Protein AF-A0AAV4A107-F1 (afdb_monomer_lite)

pLDDT: mean 86.79, std 14.67, range [35.16, 97.25]

Structure (mmCIF, N/CA/C/O backbone):
data_AF-A0AAV4A107-F1
#
_entry.id   AF-A0AAV4A107-F1
#
loop_
_atom_site.group_PDB
_atom_site.id
_atom_site.type_symbol
_atom_site.label_atom_id
_atom_site.label_alt_id
_atom_site.label_comp_id
_atom_site.label_asym_id
_atom_site.label_entity_id
_atom_site.label_seq_id
_atom_site.pdbx_PDB_ins_code
_atom_site.Cartn_x
_atom_site.Cartn_y
_atom_site.Cartn_z
_atom_site.occupancy
_atom_site.B_iso_or_equiv
_atom_site.auth_seq_id
_atom_site.auth_comp_id
_atom_site.auth_asym_id
_atom_site.auth_atom_id
_atom_site.pdbx_PDB_model_num
ATOM 1 N N . MET A 1 1 ? -5.262 -2.038 -21.688 1.00 68.75 1 MET A N 1
ATOM 2 C CA . MET A 1 1 ? -6.234 -2.058 -20.580 1.00 68.75 1 MET A CA 1
ATOM 3 C C . MET A 1 1 ? -6.976 -0.745 -20.677 1.00 68.75 1 MET A C 1
ATOM 5 O O . MET A 1 1 ? -6.309 0.284 -20.663 1.00 68.75 1 MET A O 1
ATOM 9 N N . ASP A 1 2 ? -8.275 -0.782 -20.937 1.00 90.12 2 ASP A N 1
ATOM 10 C CA . ASP A 1 2 ? -9.112 0.420 -20.970 1.00 90.12 2 ASP A CA 1
ATOM 11 C C . ASP A 1 2 ? -9.609 0.773 -19.556 1.00 90.12 2 ASP A C 1
ATOM 13 O O . ASP A 1 2 ? -9.419 0.011 -18.600 1.00 90.12 2 ASP A O 1
ATOM 17 N N . GLU A 1 3 ? -10.184 1.967 -19.421 1.00 91.94 3 GLU A N 1
ATOM 18 C CA . GLU A 1 3 ? -10.688 2.499 -18.152 1.00 91.94 3 GLU A CA 1
ATOM 19 C C . GLU A 1 3 ? -11.808 1.625 -17.567 1.00 91.94 3 GLU A C 1
ATOM 21 O O . GLU A 1 3 ? -11.785 1.308 -16.375 1.00 91.94 3 GLU A O 1
ATOM 26 N N . ASP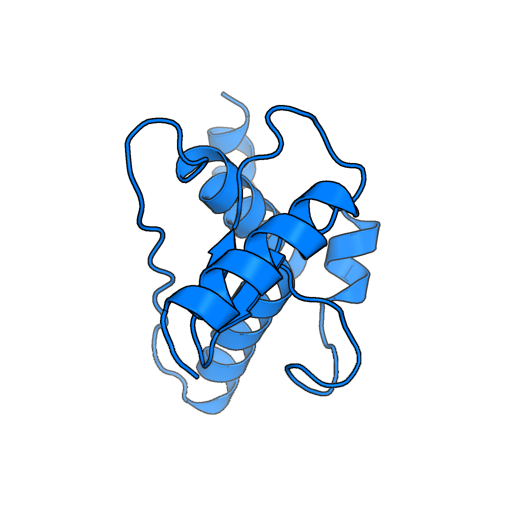 A 1 4 ? -12.717 1.141 -18.416 1.00 94.56 4 ASP A N 1
ATOM 27 C CA . ASP A 1 4 ? -13.849 0.301 -18.015 1.00 94.56 4 ASP A CA 1
ATOM 28 C C . ASP A 1 4 ? -13.393 -1.035 -17.415 1.00 94.56 4 ASP A C 1
ATOM 30 O O . ASP A 1 4 ? -13.900 -1.471 -16.378 1.00 94.56 4 ASP A O 1
ATOM 34 N N . THR A 1 5 ? -12.381 -1.672 -18.009 1.00 94.38 5 THR A N 1
ATOM 35 C CA . THR A 1 5 ? -11.809 -2.924 -17.495 1.00 94.38 5 THR A CA 1
ATOM 36 C C . THR A 1 5 ? -11.138 -2.711 -16.142 1.00 94.38 5 THR A C 1
ATOM 38 O O . THR A 1 5 ? -11.256 -3.556 -15.245 1.00 94.38 5 THR A O 1
ATOM 41 N N . ILE A 1 6 ? -10.424 -1.592 -15.974 1.00 94.31 6 ILE A N 1
ATOM 42 C CA . ILE A 1 6 ? -9.795 -1.242 -14.696 1.00 94.31 6 ILE A CA 1
ATOM 43 C C . ILE A 1 6 ? -10.875 -1.050 -13.633 1.00 94.31 6 ILE A C 1
ATOM 45 O O . ILE A 1 6 ? -10.785 -1.659 -12.564 1.00 94.31 6 ILE A O 1
ATOM 49 N N . LEU A 1 7 ? -11.912 -0.270 -13.936 1.00 95.75 7 LEU A N 1
ATOM 50 C CA . LEU A 1 7 ? -13.013 -0.016 -13.015 1.00 95.75 7 LEU A CA 1
ATOM 51 C C . LEU A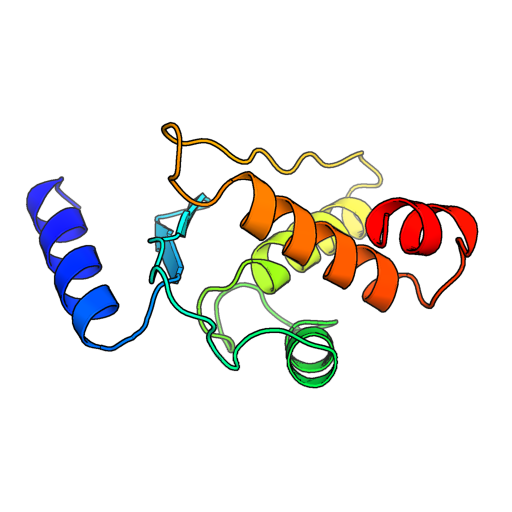 1 7 ? -13.723 -1.316 -12.617 1.00 95.75 7 LEU A C 1
ATOM 53 O O . LEU A 1 7 ? -13.852 -1.598 -11.425 1.00 95.75 7 LEU A O 1
ATOM 57 N N . ALA A 1 8 ? -14.103 -2.149 -13.589 1.00 96.12 8 ALA A N 1
ATOM 58 C CA . ALA A 1 8 ? -14.754 -3.435 -13.334 1.00 96.12 8 ALA A CA 1
ATOM 59 C C . ALA A 1 8 ? -13.889 -4.357 -12.455 1.00 96.12 8 ALA A C 1
ATOM 61 O O . ALA A 1 8 ? -14.384 -4.997 -11.523 1.00 96.12 8 ALA A O 1
ATOM 62 N N . THR A 1 9 ? -12.575 -4.377 -12.700 1.00 95.56 9 THR A N 1
ATOM 63 C CA . THR A 1 9 ? -11.622 -5.147 -11.890 1.00 95.56 9 THR A CA 1
ATOM 64 C C . THR A 1 9 ? -11.550 -4.621 -10.458 1.00 95.56 9 THR A C 1
ATOM 66 O O . THR A 1 9 ? -11.570 -5.409 -9.510 1.00 95.56 9 THR A O 1
ATOM 69 N N . LEU A 1 10 ? -11.461 -3.302 -10.277 1.00 96.94 10 LEU A N 1
ATOM 70 C CA . LEU A 1 10 ? -11.395 -2.670 -8.959 1.00 96.94 10 LEU A CA 1
ATOM 71 C C . LEU A 1 10 ? -12.671 -2.924 -8.146 1.00 96.94 10 LEU A C 1
ATOM 73 O O . LEU A 1 10 ? -12.564 -3.302 -6.978 1.00 96.94 10 LEU A O 1
ATOM 77 N N . VAL A 1 11 ? -13.847 -2.801 -8.770 1.00 97.19 11 VAL A N 1
ATOM 78 C CA . VAL A 1 11 ? -15.148 -3.094 -8.143 1.00 97.19 11 VAL A CA 1
ATOM 79 C C . VAL A 1 11 ? -15.208 -4.550 -7.687 1.00 97.19 11 VAL A C 1
ATOM 81 O O . VAL A 1 11 ? -15.382 -4.814 -6.498 1.00 97.19 11 VAL A O 1
ATOM 84 N N . SER A 1 12 ? -14.954 -5.496 -8.595 1.00 97.25 12 SER A N 1
ATOM 85 C CA . SER A 1 12 ? -14.999 -6.925 -8.267 1.00 97.25 12 SER A CA 1
ATOM 86 C C . SER A 1 12 ? -14.019 -7.290 -7.145 1.00 97.25 12 SER A C 1
ATOM 88 O O . SER A 1 12 ? -14.341 -8.053 -6.232 1.00 97.25 12 SER A O 1
ATOM 90 N N . ARG A 1 13 ? -12.808 -6.724 -7.152 1.00 97.25 13 ARG A N 1
ATOM 91 C CA . ARG A 1 13 ? -11.823 -6.963 -6.086 1.00 97.25 13 ARG A CA 1
ATOM 92 C C . ARG A 1 13 ? -12.276 -6.396 -4.744 1.00 97.25 13 ARG A C 1
ATOM 94 O O . ARG A 1 13 ? -12.110 -7.081 -3.732 1.00 97.25 13 ARG A O 1
ATOM 101 N N . TYR A 1 14 ? -12.854 -5.198 -4.735 1.00 96.19 14 TYR A N 1
ATOM 102 C CA . TYR A 1 14 ? -13.369 -4.567 -3.523 1.00 96.19 14 TYR A CA 1
ATOM 103 C C . TYR A 1 14 ? -14.485 -5.396 -2.878 1.00 96.19 14 TYR A C 1
ATOM 105 O O . TYR A 1 14 ? -14.424 -5.662 -1.678 1.00 96.19 14 TYR A O 1
ATOM 113 N N . GLU A 1 15 ? -15.432 -5.892 -3.677 1.00 95.50 15 GLU A N 1
ATOM 114 C CA . GLU A 1 15 ? -16.510 -6.784 -3.217 1.00 95.50 15 GLU A CA 1
ATOM 115 C C . GLU A 1 15 ? -15.974 -8.086 -2.600 1.00 95.50 15 GLU A C 1
ATOM 117 O O . GLU A 1 15 ? -16.561 -8.636 -1.672 1.00 95.50 15 GLU A O 1
ATOM 122 N N . ASN A 1 16 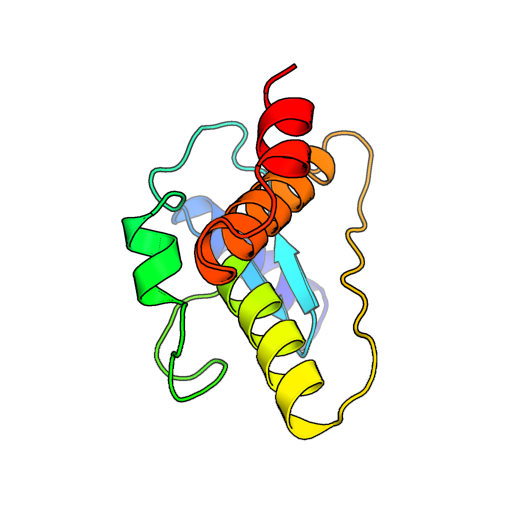? -14.803 -8.541 -3.053 1.00 94.44 16 ASN A N 1
ATOM 123 C CA . ASN A 1 16 ? -14.089 -9.696 -2.505 1.00 94.44 16 ASN A CA 1
ATOM 124 C C . ASN A 1 16 ? -13.121 -9.340 -1.353 1.00 94.44 16 ASN A C 1
ATOM 126 O O . ASN A 1 16 ? -12.238 -10.133 -1.012 1.00 94.44 16 ASN A O 1
ATOM 130 N N . GLY A 1 17 ? -13.225 -8.139 -0.773 1.00 92.38 17 GLY A N 1
ATOM 131 C CA . GLY A 1 17 ? -12.395 -7.691 0.351 1.00 92.38 17 GLY A CA 1
ATOM 132 C C . GLY A 1 17 ? -10.932 -7.399 -0.004 1.00 92.38 17 GLY A C 1
ATOM 133 O O . GLY A 1 17 ? -10.084 -7.287 0.885 1.00 92.38 17 GLY A O 1
ATOM 134 N N . ARG A 1 18 ? -10.599 -7.282 -1.295 1.00 95.69 18 ARG A N 1
ATOM 135 C CA . ARG A 1 18 ? -9.239 -7.005 -1.784 1.00 95.69 18 ARG A CA 1
ATOM 136 C C . ARG A 1 18 ? -9.097 -5.525 -2.121 1.00 95.69 18 ARG A C 1
ATOM 138 O O . ARG A 1 18 ? -9.351 -5.104 -3.244 1.00 95.69 18 ARG A O 1
ATOM 145 N N . ILE A 1 19 ? -8.636 -4.747 -1.146 1.00 96.88 19 ILE A N 1
ATOM 146 C CA . ILE A 1 19 ? -8.561 -3.281 -1.260 1.00 96.88 19 ILE A CA 1
ATOM 147 C C . ILE A 1 19 ? -7.350 -2.750 -2.035 1.00 96.88 19 ILE A C 1
ATOM 149 O O . ILE A 1 19 ? -7.331 -1.586 -2.421 1.00 96.88 19 ILE A O 1
ATOM 153 N N . TYR A 1 20 ? -6.334 -3.588 -2.235 1.00 97.25 20 TYR A N 1
ATOM 154 C CA . TYR A 1 20 ? -5.083 -3.226 -2.887 1.00 97.25 20 TYR A CA 1
ATOM 155 C C . TYR A 1 20 ? -4.971 -3.904 -4.252 1.00 97.25 20 TYR A C 1
ATOM 157 O O . TYR A 1 20 ? -5.191 -5.118 -4.387 1.00 97.25 20 TYR A O 1
ATOM 165 N N . THR A 1 21 ? -4.587 -3.123 -5.259 1.00 96.06 21 THR A N 1
ATOM 166 C CA . THR A 1 21 ? -4.408 -3.585 -6.640 1.00 96.06 21 THR A CA 1
ATOM 167 C C . THR A 1 21 ? -3.221 -2.868 -7.269 1.00 96.06 21 THR A C 1
ATOM 169 O O . THR A 1 21 ? -3.141 -1.647 -7.203 1.00 96.06 21 THR A O 1
ATOM 172 N N . TYR A 1 22 ? -2.300 -3.616 -7.873 1.00 93.94 22 TYR A N 1
ATOM 173 C CA . TYR A 1 22 ? -1.228 -3.027 -8.671 1.00 93.94 22 TYR A CA 1
ATOM 174 C C . TYR A 1 22 ? -1.721 -2.735 -10.086 1.00 93.94 22 TYR A C 1
ATOM 176 O O . TYR A 1 22 ? -2.350 -3.593 -10.707 1.00 93.94 22 TYR A O 1
ATOM 184 N N . ILE A 1 23 ? -1.430 -1.534 -10.578 1.00 92.19 23 ILE A N 1
ATOM 185 C CA . ILE A 1 23 ? -1.654 -1.112 -11.961 1.00 92.19 23 ILE A CA 1
ATOM 186 C C . ILE A 1 23 ? -0.334 -0.523 -12.458 1.00 92.19 23 ILE A C 1
ATOM 188 O O . ILE A 1 23 ? 0.008 0.616 -12.139 1.00 92.19 23 ILE A O 1
ATOM 192 N N . GLY A 1 24 ? 0.437 -1.334 -13.188 1.00 88.69 24 GLY A N 1
ATOM 193 C CA . GLY A 1 24 ? 1.844 -1.029 -13.455 1.00 88.69 24 GLY A CA 1
ATOM 194 C C . GLY A 1 24 ? 2.606 -0.832 -12.142 1.00 88.69 24 GLY A C 1
ATOM 195 O O . GLY A 1 24 ? 2.433 -1.608 -11.204 1.00 88.69 24 GLY A O 1
ATOM 196 N N . ASP A 1 25 ? 3.374 0.253 -12.057 1.00 87.44 25 ASP A N 1
ATOM 197 C CA . ASP A 1 25 ? 4.161 0.606 -10.867 1.00 87.44 25 ASP A CA 1
ATOM 198 C C . ASP A 1 25 ? 3.339 1.292 -9.757 1.00 87.44 25 ASP A C 1
ATOM 200 O O . ASP A 1 25 ? 3.863 1.611 -8.687 1.00 87.44 25 ASP A O 1
ATOM 204 N N . VAL A 1 26 ? 2.044 1.540 -9.989 1.00 93.12 26 VAL A N 1
ATOM 205 C CA . VAL A 1 26 ? 1.166 2.235 -9.041 1.00 93.12 26 VAL A CA 1
ATOM 206 C C . VAL A 1 26 ? 0.379 1.231 -8.204 1.00 93.12 26 VAL A C 1
ATOM 208 O O . VAL A 1 26 ? -0.250 0.307 -8.720 1.00 93.12 26 VAL A O 1
ATOM 211 N N . LEU A 1 27 ? 0.353 1.447 -6.887 1.00 96.19 27 LEU A N 1
ATOM 212 C CA . LEU A 1 27 ? -0.553 0.750 -5.980 1.00 96.19 27 LEU A CA 1
ATOM 213 C C . LEU A 1 27 ? -1.848 1.552 -5.814 1.00 96.19 27 LEU A C 1
ATOM 215 O O . LEU A 1 27 ? -1.860 2.600 -5.168 1.00 96.19 27 LEU A O 1
ATOM 219 N N . VAL A 1 28 ? -2.951 1.021 -6.334 1.00 96.81 28 VAL A N 1
ATOM 220 C CA . VAL A 1 28 ? -4.294 1.548 -6.085 1.00 96.81 28 VAL A CA 1
ATOM 221 C C . VAL A 1 28 ? -4.832 0.962 -4.784 1.00 96.81 28 VAL A C 1
ATOM 223 O O . VAL A 1 28 ? -4.829 -0.256 -4.586 1.00 96.81 28 VAL A O 1
ATOM 226 N N . ALA A 1 29 ? -5.296 1.844 -3.901 1.00 96.81 29 ALA A N 1
ATOM 227 C CA . ALA A 1 29 ? -5.900 1.505 -2.622 1.00 96.81 29 ALA A CA 1
ATOM 228 C C . ALA A 1 29 ? -7.334 2.041 -2.566 1.00 96.81 29 ALA A C 1
ATOM 230 O O . ALA A 1 29 ? -7.554 3.238 -2.746 1.00 96.81 29 ALA A O 1
ATOM 231 N N . LEU A 1 30 ? -8.295 1.163 -2.292 1.00 96.75 30 LEU A N 1
ATOM 232 C CA . LEU A 1 30 ? -9.691 1.530 -2.054 1.00 96.75 30 LEU A CA 1
ATOM 233 C C . LEU A 1 30 ? -9.961 1.531 -0.550 1.00 96.75 30 LEU A C 1
ATOM 235 O O . LEU A 1 30 ? -9.647 0.560 0.132 1.00 96.75 30 LEU A O 1
ATOM 239 N N .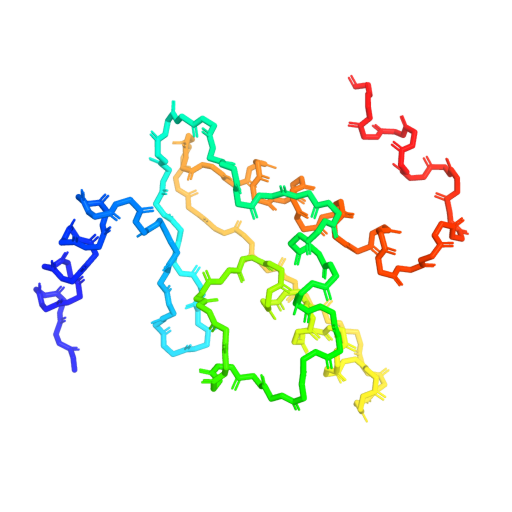 ASN A 1 31 ? -10.531 2.607 -0.012 1.00 95.06 31 ASN A N 1
ATOM 240 C CA . ASN A 1 31 ? -10.816 2.700 1.419 1.00 95.06 31 ASN A CA 1
ATOM 241 C C . ASN A 1 31 ? -11.980 1.757 1.799 1.00 95.06 31 ASN A C 1
ATOM 243 O O . ASN A 1 31 ? -13.098 1.998 1.351 1.00 95.06 31 ASN A O 1
ATOM 247 N N . PRO A 1 32 ? -11.767 0.719 2.636 1.00 94.00 32 PRO A N 1
ATOM 248 C CA . PRO A 1 32 ? -12.835 -0.196 3.052 1.00 94.00 32 PRO A CA 1
ATOM 249 C C . PRO A 1 32 ? -13.785 0.387 4.107 1.00 94.00 32 PRO A C 1
ATOM 251 O O . PRO A 1 32 ? -14.727 -0.296 4.508 1.00 94.00 32 PRO A O 1
ATOM 254 N N . PHE A 1 33 ? -13.483 1.575 4.649 1.00 92.38 33 PHE A N 1
ATOM 255 C CA . PHE A 1 33 ? -14.151 2.187 5.809 1.00 92.38 33 PHE A CA 1
ATOM 256 C C . PHE A 1 33 ? -14.215 1.295 7.060 1.00 92.38 33 PHE A C 1
ATOM 258 O O . PHE A 1 33 ? -14.938 1.585 8.006 1.00 92.38 33 PHE A O 1
ATOM 265 N N . ASN A 1 34 ? -13.410 0.232 7.088 1.00 91.75 34 ASN A N 1
ATOM 266 C CA . ASN A 1 34 ? -13.387 -0.789 8.121 1.00 91.75 34 ASN A CA 1
ATOM 267 C C . ASN A 1 34 ? -11.947 -1.229 8.396 1.00 91.75 34 ASN A C 1
ATOM 269 O O . ASN A 1 34 ? -11.077 -1.183 7.525 1.00 91.75 34 ASN A O 1
ATOM 273 N N . LYS A 1 35 ? -11.683 -1.693 9.620 1.00 90.31 35 LYS A N 1
ATOM 274 C CA . LYS A 1 35 ? -10.373 -2.251 9.977 1.00 90.31 35 LYS A CA 1
ATOM 275 C C . LYS A 1 35 ? -10.231 -3.649 9.380 1.00 90.31 35 LYS A C 1
ATOM 277 O O . LYS A 1 35 ? -11.062 -4.513 9.637 1.00 90.31 35 LYS A O 1
ATOM 282 N N . LEU A 1 36 ? -9.153 -3.876 8.634 1.00 91.12 36 LEU A N 1
ATOM 283 C CA . LEU A 1 36 ? -8.827 -5.178 8.055 1.00 91.12 36 LEU A CA 1
ATOM 284 C C . LEU A 1 36 ? -7.646 -5.823 8.800 1.00 91.12 36 LEU A C 1
ATOM 286 O O . LEU A 1 36 ? -6.683 -5.120 9.124 1.00 91.12 36 LEU A O 1
ATOM 290 N N . PRO A 1 37 ? -7.651 -7.151 9.027 1.00 93.75 37 PRO A N 1
ATOM 291 C CA . PRO A 1 37 ? -6.567 -7.874 9.699 1.00 93.75 37 PRO A CA 1
ATOM 292 C C . PRO A 1 37 ? -5.375 -8.144 8.760 1.00 93.75 37 PRO A C 1
ATOM 294 O O . PRO A 1 37 ? -4.792 -9.224 8.766 1.00 93.75 37 PRO A O 1
ATOM 297 N N . ILE A 1 38 ? -5.029 -7.171 7.914 1.00 94.12 38 ILE A N 1
ATOM 298 C CA . ILE A 1 38 ? -3.954 -7.272 6.914 1.00 94.12 38 ILE A CA 1
ATOM 299 C C . ILE A 1 38 ? -2.714 -6.464 7.308 1.00 94.12 38 ILE A C 1
ATOM 301 O O . ILE A 1 38 ? -1.695 -6.541 6.637 1.00 94.12 38 ILE A O 1
ATOM 305 N N . TYR A 1 39 ? -2.761 -5.737 8.422 1.00 94.62 39 TYR A N 1
ATOM 306 C CA . TYR A 1 39 ? -1.642 -4.950 8.938 1.00 94.62 39 TYR A CA 1
ATOM 307 C C . TYR A 1 39 ? -1.050 -5.580 10.200 1.00 94.62 39 TYR A C 1
ATOM 309 O O . TYR A 1 39 ? -1.693 -6.379 10.878 1.00 94.62 39 TYR A O 1
ATOM 317 N N . GLY A 1 40 ? 0.166 -5.164 10.553 1.00 92.06 40 GLY A N 1
ATOM 318 C CA . GLY A 1 40 ? 0.830 -5.576 11.789 1.00 92.06 40 GLY A CA 1
ATOM 319 C C . GLY A 1 40 ? 2.127 -6.341 11.553 1.00 92.06 40 GLY A C 1
ATOM 320 O O . GLY A 1 40 ? 2.586 -6.497 10.425 1.00 92.06 40 GLY A O 1
ATOM 321 N N . LYS A 1 41 ? 2.737 -6.802 12.651 1.00 91.56 41 LYS A N 1
ATOM 322 C CA . LYS A 1 41 ? 4.096 -7.371 12.651 1.00 91.56 41 LYS A CA 1
ATOM 323 C C . LYS A 1 41 ? 4.219 -8.634 11.798 1.00 91.56 41 LYS A C 1
ATOM 325 O O . LYS A 1 41 ? 5.200 -8.766 11.079 1.00 91.56 41 LYS A O 1
ATOM 330 N N . SER A 1 42 ? 3.238 -9.536 11.863 1.00 91.50 42 SER A N 1
ATOM 331 C CA . SER A 1 42 ? 3.222 -10.764 11.056 1.00 91.50 42 SER A CA 1
ATOM 332 C C . SER A 1 42 ? 3.164 -10.449 9.563 1.00 91.50 42 SER A C 1
ATOM 334 O O . SER A 1 42 ? 3.928 -11.018 8.788 1.00 91.50 42 SER A O 1
ATOM 336 N N . THR A 1 43 ? 2.320 -9.494 9.159 1.00 93.25 43 THR A N 1
ATOM 337 C CA . THR A 1 43 ? 2.273 -9.059 7.764 1.00 93.25 43 THR A CA 1
ATOM 338 C C . THR A 1 43 ? 3.557 -8.346 7.360 1.00 93.25 43 THR A C 1
ATOM 340 O O . THR A 1 43 ? 4.095 -8.655 6.304 1.00 93.25 43 THR A O 1
ATOM 343 N N . SER A 1 44 ? 4.099 -7.451 8.192 1.00 93.00 44 SER A N 1
ATOM 344 C CA . SER A 1 44 ? 5.394 -6.816 7.916 1.00 93.00 44 SER A CA 1
ATOM 345 C C . SER A 1 44 ? 6.493 -7.853 7.683 1.00 93.00 44 SER A C 1
ATOM 347 O O . SER A 1 44 ? 7.183 -7.769 6.675 1.00 93.00 44 SER A O 1
ATOM 349 N N . ALA A 1 45 ? 6.583 -8.877 8.537 1.00 91.00 45 ALA A N 1
ATOM 350 C CA . ALA A 1 45 ? 7.543 -9.968 8.386 1.00 91.00 45 ALA A CA 1
ATOM 351 C C . ALA A 1 45 ? 7.367 -10.749 7.082 1.00 91.00 45 ALA A C 1
ATOM 353 O O . ALA A 1 45 ? 8.355 -11.136 6.473 1.00 91.00 45 ALA A O 1
ATOM 354 N N . ARG A 1 46 ? 6.123 -10.951 6.635 1.00 90.81 46 ARG A N 1
ATOM 355 C CA . ARG A 1 46 ? 5.834 -11.652 5.381 1.00 90.81 46 ARG A CA 1
ATOM 356 C C . ARG A 1 46 ? 6.301 -10.877 4.145 1.00 90.81 46 ARG A C 1
ATOM 358 O O . ARG A 1 46 ? 6.722 -11.503 3.182 1.00 90.81 46 ARG A O 1
ATOM 365 N N . TYR A 1 47 ? 6.190 -9.548 4.150 1.00 91.00 47 TYR A N 1
ATOM 366 C CA . TYR A 1 47 ? 6.647 -8.718 3.025 1.00 91.00 47 TYR A CA 1
ATOM 367 C C . TYR A 1 47 ? 8.150 -8.437 3.067 1.00 91.00 47 TYR A C 1
ATOM 369 O O . TYR A 1 47 ? 8.766 -8.275 2.011 1.00 91.00 47 TYR A O 1
ATOM 377 N N . HIS A 1 48 ? 8.731 -8.407 4.264 1.00 87.81 48 HIS A N 1
ATOM 378 C CA . HIS A 1 48 ? 10.143 -8.129 4.467 1.00 87.81 48 HIS A CA 1
ATOM 379 C C . HIS A 1 48 ? 11.041 -9.189 3.834 1.00 87.81 48 HIS A C 1
ATOM 381 O O . HIS A 1 48 ? 10.825 -10.382 4.034 1.00 87.81 48 HIS A O 1
ATOM 387 N N . ASN A 1 49 ? 12.058 -8.754 3.084 1.00 70.50 49 ASN A N 1
ATOM 388 C CA . ASN A 1 49 ? 12.986 -9.637 2.362 1.00 70.50 49 ASN A CA 1
ATOM 389 C C . ASN A 1 49 ? 12.309 -10.661 1.429 1.00 70.50 49 ASN A C 1
ATOM 391 O O . ASN A 1 49 ? 12.910 -11.685 1.104 1.00 70.50 49 ASN A O 1
ATOM 395 N N . SER A 1 50 ? 11.081 -10.399 0.963 1.00 70.50 50 SER A N 1
ATOM 396 C CA . SER A 1 50 ? 10.511 -11.179 -0.140 1.00 70.50 50 SER A CA 1
ATOM 397 C C . SER A 1 50 ? 11.457 -11.100 -1.346 1.00 70.50 50 SER A C 1
ATOM 399 O O . SER A 1 50 ? 11.898 -10.010 -1.731 1.00 70.50 50 SER A O 1
ATOM 401 N N . ALA A 1 51 ? 11.849 -12.268 -1.869 1.00 56.84 51 ALA A N 1
ATOM 402 C CA . ALA A 1 51 ? 12.928 -12.401 -2.850 1.00 56.84 51 ALA A CA 1
ATOM 403 C C . ALA A 1 51 ? 12.617 -11.668 -4.162 1.00 56.84 51 ALA A C 1
ATOM 405 O O . ALA A 1 51 ? 13.523 -11.160 -4.819 1.00 56.84 51 ALA A O 1
ATOM 406 N N . GLU A 1 52 ? 11.334 -11.538 -4.496 1.00 59.59 52 GLU A N 1
ATOM 407 C CA . GLU A 1 52 ? 10.882 -10.957 -5.748 1.00 59.59 52 GLU A CA 1
ATOM 408 C C . GLU A 1 52 ? 9.684 -10.021 -5.543 1.00 59.59 52 GLU A C 1
ATOM 410 O O . GLU A 1 52 ? 8.785 -10.251 -4.729 1.00 59.59 52 GLU A O 1
ATOM 415 N N . PHE A 1 53 ? 9.686 -8.921 -6.293 1.00 61.03 53 PHE A N 1
ATOM 416 C CA . PHE A 1 53 ? 8.550 -8.015 -6.379 1.00 61.03 53 PHE A CA 1
ATOM 417 C C . PHE A 1 53 ? 7.451 -8.644 -7.245 1.00 61.03 53 PHE A C 1
ATOM 419 O O . PHE A 1 53 ? 7.743 -9.181 -8.306 1.00 61.03 53 PHE A O 1
ATOM 426 N N . HIS A 1 54 ? 6.192 -8.536 -6.812 1.00 61.47 54 HIS A N 1
ATOM 427 C CA . HIS A 1 54 ? 4.981 -8.977 -7.527 1.00 61.47 54 HIS A CA 1
ATOM 428 C C . HIS A 1 54 ? 4.753 -10.479 -7.761 1.00 61.47 54 HIS A C 1
ATOM 430 O O . HIS A 1 54 ? 3.648 -10.815 -8.186 1.00 61.47 54 HIS A O 1
ATOM 436 N N . THR A 1 55 ? 5.694 -11.382 -7.489 1.00 62.91 55 THR A N 1
ATOM 437 C CA . THR A 1 55 ? 5.522 -12.798 -7.876 1.00 62.91 55 THR A CA 1
ATOM 438 C C . THR A 1 55 ? 4.882 -13.671 -6.794 1.00 62.91 55 THR A C 1
ATOM 440 O O . THR A 1 55 ? 3.972 -14.430 -7.115 1.00 62.91 55 THR A O 1
ATOM 443 N N . ASP A 1 56 ? 5.223 -13.490 -5.512 1.00 75.38 56 ASP A N 1
ATOM 444 C CA . ASP A 1 56 ? 4.756 -14.412 -4.452 1.00 75.38 56 ASP A CA 1
ATOM 445 C C . ASP A 1 56 ? 3.741 -13.819 -3.457 1.00 75.38 56 ASP A C 1
ATOM 447 O O . ASP A 1 56 ? 3.141 -14.537 -2.647 1.00 75.38 56 ASP A O 1
ATOM 451 N N . LEU A 1 57 ? 3.530 -12.499 -3.478 1.00 88.75 57 LEU A N 1
ATOM 452 C CA . LEU A 1 57 ? 2.719 -11.799 -2.477 1.00 88.75 57 LEU A CA 1
ATOM 453 C C . LEU A 1 57 ? 1.613 -10.942 -3.105 1.00 88.75 57 LEU A C 1
ATOM 455 O O . LEU A 1 57 ? 1.830 -10.308 -4.139 1.00 88.75 57 LEU A O 1
ATOM 459 N N . PRO A 1 58 ? 0.420 -10.881 -2.477 1.00 92.56 58 PRO A N 1
ATOM 460 C CA . PRO A 1 58 ? -0.663 -10.050 -2.981 1.00 92.56 58 PRO A CA 1
ATOM 461 C C . PRO A 1 58 ? -0.305 -8.555 -2.894 1.00 92.56 58 PRO A C 1
ATOM 463 O O . PRO A 1 58 ? 0.570 -8.167 -2.120 1.00 92.56 58 PRO A O 1
ATOM 466 N N . PRO A 1 59 ? -0.998 -7.684 -3.650 1.00 94.94 59 PRO A N 1
ATOM 467 C CA . PRO A 1 59 ? -0.756 -6.251 -3.583 1.00 94.94 59 PRO A CA 1
ATOM 468 C C . PRO A 1 59 ? -0.919 -5.691 -2.176 1.00 94.94 59 PRO A C 1
ATOM 470 O O . PRO A 1 59 ? -1.911 -5.969 -1.499 1.00 94.94 59 PRO A O 1
ATOM 473 N N . HIS A 1 60 ? 0.060 -4.899 -1.738 1.00 95.31 60 HIS A N 1
ATOM 474 C CA . HIS A 1 60 ? 0.046 -4.311 -0.406 1.00 95.31 60 HIS A CA 1
ATOM 475 C C . HIS A 1 60 ? 0.963 -3.093 -0.297 1.00 95.31 60 HIS A C 1
ATOM 477 O O . HIS A 1 60 ? 1.996 -2.981 -0.966 1.00 95.31 60 HIS A O 1
ATOM 483 N N . VAL A 1 61 ? 0.620 -2.201 0.630 1.00 95.81 61 VAL A N 1
ATOM 484 C CA . VAL A 1 61 ? 1.409 -1.003 0.936 1.00 95.81 61 VAL A CA 1
ATOM 485 C C . VAL A 1 61 ? 2.823 -1.345 1.432 1.00 95.81 61 VAL A C 1
ATOM 487 O O . VAL A 1 61 ? 3.787 -0.681 1.063 1.00 95.81 61 VAL A O 1
ATOM 490 N N . TYR A 1 62 ? 2.977 -2.446 2.177 1.00 94.69 62 TYR A N 1
ATOM 491 C CA . TYR A 1 62 ? 4.288 -2.935 2.635 1.00 94.69 62 TYR A CA 1
ATOM 492 C C . TYR A 1 62 ? 5.165 -3.432 1.485 1.00 94.69 62 TYR A C 1
ATOM 494 O O . TYR A 1 62 ? 6.342 -3.104 1.454 1.00 94.69 62 TYR A O 1
ATOM 502 N N . GLY A 1 63 ? 4.597 -4.135 0.497 1.00 93.00 63 GLY A N 1
ATOM 503 C CA . GLY A 1 63 ? 5.352 -4.557 -0.689 1.00 93.00 63 GLY A CA 1
ATOM 504 C C . GLY A 1 63 ? 5.899 -3.364 -1.476 1.00 93.00 63 GLY A C 1
ATOM 505 O O . GLY A 1 63 ? 7.054 -3.364 -1.888 1.00 93.00 63 GLY A O 1
ATOM 506 N N . THR A 1 64 ? 5.105 -2.296 -1.597 1.00 93.19 64 THR A N 1
ATOM 507 C CA . THR A 1 64 ? 5.540 -1.035 -2.229 1.00 93.19 64 THR A CA 1
ATOM 508 C C . THR A 1 64 ? 6.675 -0.367 -1.444 1.00 93.19 64 THR A C 1
ATOM 510 O O . THR A 1 64 ? 7.631 0.138 -2.028 1.00 93.19 64 THR A O 1
ATOM 513 N N . CYS A 1 65 ? 6.606 -0.406 -0.111 1.00 93.31 65 CYS A N 1
ATOM 514 C CA . CYS A 1 65 ? 7.663 0.105 0.758 1.00 93.31 65 CYS A CA 1
ATOM 515 C C . CYS A 1 65 ? 8.967 -0.694 0.635 1.00 93.31 65 CYS A C 1
ATOM 517 O O . CYS A 1 65 ? 10.030 -0.101 0.459 1.00 93.31 65 CYS A O 1
ATOM 519 N N . GLU A 1 66 ? 8.902 -2.025 0.707 1.00 91.44 66 GLU A N 1
ATOM 520 C CA . GLU A 1 66 ? 10.077 -2.902 0.586 1.00 91.44 66 GLU A CA 1
ATOM 521 C C . GLU A 1 66 ? 10.749 -2.743 -0.775 1.00 91.44 66 GLU A C 1
ATOM 523 O O . GLU A 1 66 ? 11.973 -2.752 -0.872 1.00 91.44 66 GLU A O 1
ATOM 528 N N . ASN A 1 67 ? 9.966 -2.486 -1.817 1.00 90.75 67 ASN A N 1
ATOM 529 C CA . ASN A 1 67 ? 10.493 -2.138 -3.122 1.00 90.75 67 ASN A CA 1
ATOM 530 C C . ASN A 1 67 ? 11.341 -0.874 -3.133 1.00 90.75 67 ASN A C 1
ATOM 532 O O . ASN A 1 67 ? 12.455 -0.896 -3.656 1.00 90.75 67 ASN A O 1
ATOM 536 N N . ALA A 1 68 ? 10.848 0.207 -2.528 1.00 91.88 68 ALA A N 1
ATOM 537 C CA . ALA A 1 68 ? 11.632 1.424 -2.372 1.00 91.88 68 ALA A CA 1
ATOM 538 C C . ALA A 1 68 ? 12.886 1.154 -1.521 1.00 91.88 68 ALA A C 1
ATOM 540 O O . ALA A 1 68 ? 13.988 1.561 -1.883 1.00 91.88 68 ALA A O 1
ATOM 541 N N . LEU A 1 69 ? 12.768 0.406 -0.421 1.00 90.19 69 LEU A N 1
ATOM 542 C CA . LEU A 1 69 ? 13.916 0.073 0.431 1.00 90.19 69 LEU A CA 1
ATOM 543 C C . LEU A 1 69 ? 14.978 -0.752 -0.312 1.00 90.19 69 LEU A C 1
ATOM 545 O O . LEU A 1 69 ? 16.170 -0.449 -0.198 1.00 90.19 69 LEU A O 1
ATOM 549 N N . ARG A 1 70 ? 14.562 -1.732 -1.121 1.00 88.69 70 ARG A N 1
ATOM 550 C CA . ARG A 1 70 ? 15.446 -2.537 -1.973 1.00 88.69 70 ARG A CA 1
ATOM 551 C C . ARG A 1 70 ? 16.110 -1.674 -3.044 1.00 88.69 70 ARG A C 1
ATOM 553 O O . ARG A 1 70 ? 17.329 -1.722 -3.185 1.00 88.69 70 ARG A O 1
ATOM 560 N N . ALA A 1 71 ? 15.338 -0.841 -3.745 1.00 90.44 71 ALA A N 1
ATOM 561 C CA . ALA A 1 71 ? 15.861 0.080 -4.753 1.00 90.44 71 ALA A CA 1
ATOM 562 C C . ALA A 1 71 ? 16.903 1.037 -4.157 1.00 90.44 71 ALA A C 1
ATOM 564 O O . ALA A 1 71 ? 17.968 1.227 -4.743 1.00 90.44 71 ALA A O 1
ATOM 565 N N . ARG A 1 72 ? 16.659 1.568 -2.952 1.00 91.50 72 ARG A N 1
ATOM 566 C CA . ARG A 1 72 ? 17.645 2.362 -2.201 1.00 91.50 72 ARG A CA 1
ATOM 567 C C . ARG A 1 72 ? 18.924 1.571 -1.923 1.00 91.50 72 ARG A C 1
ATOM 569 O O . ARG A 1 72 ? 20.008 2.117 -2.083 1.00 91.50 72 ARG A O 1
ATOM 576 N N . GLY A 1 73 ? 18.808 0.308 -1.507 1.00 89.25 73 GLY A N 1
ATOM 577 C CA . GLY A 1 73 ? 19.958 -0.557 -1.218 1.00 89.25 73 GLY A CA 1
ATOM 578 C C . GLY A 1 73 ? 20.813 -0.870 -2.449 1.00 89.25 73 GLY A C 1
ATOM 579 O O . GLY A 1 73 ? 22.035 -0.887 -2.348 1.00 89.25 73 GLY A O 1
ATOM 580 N N . VAL A 1 74 ? 20.182 -1.064 -3.610 1.00 90.56 74 VAL A N 1
ATOM 581 C CA . VAL A 1 74 ? 20.872 -1.361 -4.878 1.00 90.56 74 VAL A CA 1
ATOM 582 C C . VAL A 1 74 ? 21.474 -0.107 -5.515 1.00 90.56 74 VAL A C 1
ATOM 584 O O . VAL A 1 74 ? 22.596 -0.141 -6.007 1.00 90.56 74 VAL A O 1
ATOM 587 N N . THR A 1 75 ? 20.734 1.003 -5.525 1.00 94.12 75 THR A N 1
ATOM 588 C CA . THR A 1 75 ? 21.132 2.229 -6.244 1.00 94.12 75 THR A CA 1
ATOM 589 C C . THR A 1 75 ? 21.931 3.213 -5.391 1.00 94.12 75 THR A C 1
ATOM 591 O O . THR A 1 75 ? 22.517 4.149 -5.930 1.00 94.12 75 THR A O 1
ATOM 594 N N . GLY A 1 76 ? 21.884 3.085 -4.062 1.00 93.62 76 GLY A N 1
ATOM 595 C CA . GLY A 1 76 ? 22.410 4.084 -3.125 1.00 93.62 76 GLY A CA 1
ATOM 596 C C . GLY A 1 76 ? 21.654 5.420 -3.129 1.00 93.62 76 GLY A C 1
ATOM 597 O O . GLY A 1 76 ? 22.052 6.345 -2.424 1.00 93.62 76 GLY A O 1
ATOM 598 N N . SER A 1 77 ? 20.572 5.546 -3.904 1.00 95.50 77 SER A N 1
ATOM 599 C CA . SER A 1 77 ? 19.849 6.804 -4.103 1.00 95.50 77 SER A CA 1
ATOM 600 C C . SER A 1 77 ? 18.609 6.906 -3.217 1.00 95.50 77 SER A C 1
ATOM 602 O O . SER A 1 77 ? 17.895 5.921 -2.999 1.00 95.50 77 SER A O 1
ATOM 604 N N . SER A 1 78 ? 18.317 8.120 -2.740 1.00 94.56 78 SER A N 1
ATOM 605 C CA . SER A 1 78 ? 17.104 8.427 -1.972 1.00 94.56 78 SER A CA 1
ATOM 606 C C . SER A 1 78 ? 15.836 8.080 -2.752 1.00 94.56 78 SER A C 1
ATOM 608 O O . SER A 1 78 ? 15.764 8.289 -3.959 1.00 94.56 78 SER A O 1
ATOM 610 N N . GLN A 1 79 ? 14.825 7.572 -2.046 1.00 94.06 79 GLN A N 1
ATOM 611 C CA . GLN A 1 79 ? 13.551 7.140 -2.624 1.00 94.06 79 GLN A CA 1
ATOM 612 C C . GLN A 1 79 ? 12.401 7.979 -2.076 1.00 94.06 79 GLN A C 1
ATOM 614 O O . GLN A 1 79 ? 12.470 8.471 -0.948 1.00 94.06 79 GLN A O 1
ATOM 619 N N . CYS A 1 80 ? 11.334 8.105 -2.860 1.00 94.31 80 CYS A N 1
ATOM 620 C CA . CYS A 1 80 ? 10.135 8.843 -2.486 1.00 94.31 80 CYS A CA 1
ATOM 621 C C . CYS A 1 80 ? 8.897 7.965 -2.687 1.00 94.31 80 CYS A C 1
ATOM 623 O O . CYS A 1 80 ? 8.728 7.359 -3.742 1.00 94.31 80 CYS A O 1
ATOM 625 N N . LEU A 1 81 ? 8.029 7.917 -1.677 1.00 93.62 81 LEU A N 1
ATOM 626 C CA . LEU A 1 81 ? 6.704 7.311 -1.769 1.00 93.62 81 LEU A CA 1
ATOM 627 C C . LEU A 1 81 ? 5.667 8.433 -1.788 1.00 93.62 81 LEU A C 1
ATOM 629 O O . LEU A 1 81 ? 5.520 9.161 -0.807 1.00 93.62 81 LEU A O 1
ATOM 633 N N . VAL A 1 82 ? 4.950 8.569 -2.901 1.00 96.12 82 VAL A N 1
ATOM 634 C CA . VAL A 1 82 ? 3.920 9.600 -3.077 1.00 96.12 82 VAL A CA 1
ATOM 635 C C . VAL A 1 82 ? 2.545 8.985 -2.837 1.00 96.12 82 VAL A C 1
ATOM 637 O O . VAL A 1 82 ? 2.172 8.016 -3.493 1.00 96.12 82 VAL A O 1
ATOM 640 N N . VAL A 1 83 ? 1.779 9.556 -1.903 1.00 95.69 83 VAL A N 1
ATOM 641 C CA . VAL A 1 83 ? 0.414 9.111 -1.581 1.00 95.69 83 VAL A CA 1
ATOM 642 C C . VAL A 1 83 ? -0.584 10.176 -2.034 1.00 95.69 83 VAL A C 1
ATOM 644 O O . VAL A 1 83 ? -0.714 11.227 -1.408 1.00 95.69 83 VAL A O 1
ATOM 647 N N . GLY A 1 84 ? -1.278 9.903 -3.139 1.00 96.25 84 GLY A N 1
ATOM 648 C CA . GLY A 1 84 ? -2.273 10.793 -3.741 1.00 96.25 84 GLY A CA 1
ATOM 649 C C . GLY A 1 84 ? -3.721 10.370 -3.478 1.00 96.25 84 GLY A C 1
ATOM 650 O O . GLY A 1 84 ? -3.988 9.283 -2.968 1.00 96.25 84 GLY A O 1
ATOM 651 N N . GLY A 1 85 ? -4.663 11.250 -3.825 1.00 95.62 85 GLY A N 1
ATOM 652 C CA . GLY A 1 85 ? -6.104 10.980 -3.786 1.00 95.62 85 GLY A CA 1
ATOM 653 C C . GLY A 1 85 ? -6.929 12.093 -3.139 1.00 95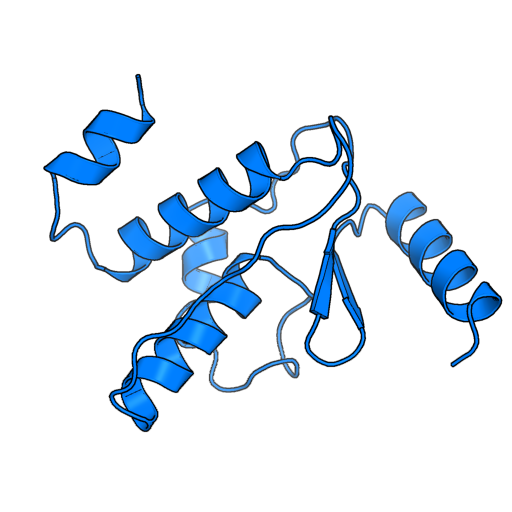.62 85 GLY A C 1
ATOM 654 O O . GLY A 1 85 ? -6.395 13.003 -2.498 1.00 95.62 85 GLY A O 1
ATOM 655 N N . GLU A 1 86 ? -8.247 12.003 -3.280 1.00 96.00 86 GLU A N 1
ATOM 656 C CA . GLU A 1 86 ? -9.206 12.979 -2.751 1.00 96.00 86 GLU A CA 1
ATOM 657 C C . GLU A 1 86 ? -9.286 12.989 -1.215 1.00 96.00 86 GLU A C 1
ATOM 659 O O . GLU A 1 86 ? -8.728 12.135 -0.515 1.00 96.00 86 GLU A O 1
ATOM 664 N N . SER A 1 87 ? -9.947 14.001 -0.650 1.00 95.62 87 SER A N 1
ATOM 665 C CA . SER A 1 87 ? -10.194 14.054 0.796 1.00 95.62 87 SER A CA 1
ATOM 666 C C . SER A 1 87 ? -10.969 12.811 1.255 1.00 95.62 87 SER A C 1
ATOM 668 O O . SER A 1 87 ? -11.916 12.395 0.602 1.00 95.62 87 SER A O 1
ATOM 670 N N . GLY A 1 88 ? -10.544 12.182 2.356 1.00 91.69 88 GLY A N 1
ATOM 671 C CA . GLY A 1 88 ? -11.174 10.953 2.867 1.00 91.69 88 GLY A CA 1
ATOM 672 C C . GLY A 1 88 ? -10.776 9.644 2.165 1.00 91.69 88 GLY A C 1
ATOM 673 O O . GLY A 1 88 ? -11.164 8.572 2.627 1.00 91.69 88 GLY A O 1
ATOM 674 N N . SER A 1 89 ? -9.935 9.681 1.123 1.00 93.81 89 SER A N 1
ATOM 675 C CA . SER A 1 89 ? -9.531 8.475 0.373 1.00 93.81 89 SER A CA 1
ATOM 676 C C . SER A 1 89 ? -8.619 7.499 1.135 1.00 93.81 89 SER A C 1
ATOM 678 O O . SER A 1 89 ? -8.323 6.419 0.637 1.00 93.81 89 SER A O 1
ATOM 680 N N . GLY A 1 90 ? -8.151 7.863 2.335 1.00 94.00 90 GLY A N 1
ATOM 681 C CA . GLY A 1 90 ? -7.274 7.019 3.156 1.00 94.00 90 GLY A CA 1
ATOM 682 C C . GLY A 1 90 ? -5.778 7.345 3.073 1.00 94.00 90 GLY A C 1
ATOM 683 O O . GLY A 1 90 ? -4.969 6.569 3.576 1.00 94.00 90 GLY A O 1
ATOM 684 N N . LYS A 1 91 ? -5.387 8.499 2.505 1.00 95.88 91 LYS A N 1
ATOM 685 C CA . LYS A 1 91 ? -3.972 8.928 2.410 1.00 95.88 91 LYS A CA 1
ATOM 686 C C . LYS A 1 91 ? -3.226 8.876 3.750 1.00 95.88 91 LYS A C 1
ATOM 688 O O . LYS A 1 91 ? -2.137 8.315 3.829 1.00 95.88 91 LYS A O 1
ATOM 693 N N . THR A 1 92 ? -3.823 9.440 4.802 1.00 95.00 92 THR A N 1
ATOM 694 C CA . THR A 1 92 ? -3.221 9.504 6.144 1.00 95.00 92 THR A CA 1
ATOM 695 C C . THR A 1 92 ? -3.016 8.112 6.742 1.00 95.00 92 THR A C 1
ATOM 697 O O . THR A 1 92 ? -1.942 7.820 7.264 1.00 95.00 92 THR A O 1
ATOM 700 N N . GLU A 1 93 ? -4.001 7.221 6.606 1.00 94.56 93 GLU A N 1
ATOM 701 C CA . GLU A 1 93 ? -3.898 5.843 7.101 1.00 94.56 93 GLU A CA 1
ATOM 702 C C . GLU A 1 93 ? -2.860 5.034 6.311 1.00 94.56 93 GLU A C 1
ATOM 704 O O . GLU A 1 93 ? -2.049 4.318 6.899 1.00 94.56 93 GLU A O 1
ATOM 709 N N . ALA A 1 94 ? -2.798 5.206 4.987 1.00 95.31 94 ALA A N 1
ATOM 710 C CA . ALA A 1 94 ? -1.763 4.585 4.163 1.00 95.31 94 ALA A CA 1
ATOM 711 C C . ALA A 1 94 ? -0.353 5.043 4.579 1.00 95.31 94 ALA A C 1
ATOM 713 O O . ALA A 1 94 ? 0.534 4.208 4.773 1.00 95.31 94 ALA A O 1
ATOM 714 N N . ALA A 1 95 ? -0.153 6.350 4.793 1.00 94.94 95 ALA A N 1
ATOM 715 C CA . ALA A 1 95 ? 1.116 6.901 5.272 1.00 94.94 95 ALA A CA 1
ATOM 716 C C . ALA A 1 95 ? 1.492 6.363 6.663 1.00 94.94 95 ALA A C 1
ATOM 718 O O . ALA A 1 95 ? 2.648 6.008 6.906 1.00 94.94 95 ALA A O 1
ATOM 719 N N . LYS A 1 96 ? 0.514 6.229 7.565 1.00 94.44 96 LYS A N 1
ATOM 720 C CA . LYS A 1 96 ? 0.705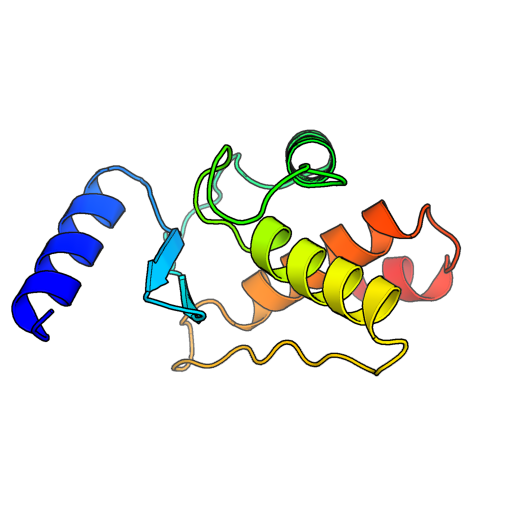 5.618 8.885 1.00 94.44 96 LYS A CA 1
ATOM 721 C C . LYS A 1 96 ? 1.187 4.174 8.780 1.00 94.44 96 LYS A C 1
ATOM 723 O O . LYS A 1 96 ? 2.153 3.811 9.450 1.00 94.44 96 LYS A O 1
ATOM 728 N N . HIS A 1 97 ? 0.566 3.362 7.928 1.00 95.44 97 HIS A N 1
ATOM 729 C CA . HIS A 1 97 ? 0.985 1.977 7.718 1.00 95.44 97 HIS A CA 1
ATOM 730 C C . HIS A 1 97 ? 2.382 1.874 7.093 1.00 95.44 97 HIS A C 1
ATOM 732 O O . HIS A 1 97 ? 3.175 1.047 7.544 1.00 95.44 97 HIS A O 1
ATOM 738 N N . LEU A 1 98 ? 2.714 2.733 6.122 1.00 95.19 98 LEU A N 1
ATOM 739 C CA . LEU A 1 98 ? 4.069 2.823 5.562 1.00 95.19 98 LEU A CA 1
ATOM 740 C C . LEU A 1 98 ? 5.105 3.093 6.651 1.00 95.19 98 LEU A C 1
ATOM 742 O O . LEU A 1 98 ? 6.063 2.338 6.800 1.00 95.19 98 LEU A O 1
ATOM 746 N N . MET A 1 99 ? 4.885 4.132 7.452 1.00 93.31 99 MET A N 1
ATOM 747 C CA . MET A 1 99 ? 5.800 4.497 8.530 1.00 93.31 99 MET A CA 1
ATOM 748 C C . MET A 1 99 ? 5.942 3.381 9.573 1.00 93.31 99 MET A C 1
ATOM 750 O O . MET A 1 99 ? 7.059 3.055 9.969 1.00 93.31 99 MET A O 1
ATOM 754 N N . GLN A 1 100 ? 4.841 2.737 9.975 1.00 91.81 100 GLN A N 1
ATOM 755 C CA . GLN A 1 100 ? 4.882 1.581 10.881 1.00 91.81 100 GLN A CA 1
ATOM 756 C C . GLN A 1 100 ? 5.747 0.441 10.328 1.00 91.81 100 GLN A C 1
ATOM 758 O O . GLN A 1 100 ? 6.487 -0.192 11.082 1.00 91.81 100 GLN A O 1
ATOM 763 N N . HIS A 1 101 ? 5.665 0.183 9.024 1.00 93.44 101 HIS A N 1
ATOM 764 C CA . HIS A 1 101 ? 6.461 -0.847 8.370 1.00 93.44 101 HIS A CA 1
ATOM 765 C C . HIS A 1 101 ? 7.944 -0.474 8.292 1.00 93.44 101 HIS A C 1
ATOM 767 O O . HIS A 1 101 ? 8.785 -1.295 8.650 1.00 93.44 101 HIS A O 1
ATOM 773 N N . ILE A 1 102 ? 8.267 0.772 7.926 1.00 91.69 102 ILE A N 1
ATOM 774 C CA . ILE A 1 102 ? 9.648 1.287 7.901 1.00 91.69 102 ILE A CA 1
ATOM 775 C C . ILE A 1 102 ? 10.290 1.171 9.286 1.00 91.69 102 ILE A C 1
ATOM 777 O O . ILE A 1 102 ? 11.402 0.663 9.411 1.00 91.69 102 ILE A O 1
ATOM 781 N N . LEU A 1 103 ? 9.580 1.595 10.334 1.00 90.75 103 LEU A N 1
ATOM 782 C CA . LEU A 1 103 ? 10.060 1.521 11.716 1.00 90.75 103 LEU A CA 1
ATOM 783 C C . LEU A 1 103 ? 10.309 0.082 12.174 1.00 90.75 103 LEU A C 1
ATOM 785 O O . LEU A 1 103 ? 11.289 -0.190 12.868 1.00 90.75 103 LEU A O 1
ATOM 789 N N . TRP A 1 104 ? 9.421 -0.833 11.786 1.00 90.25 104 TRP A N 1
ATOM 790 C CA . TRP A 1 104 ? 9.569 -2.255 12.072 1.00 90.25 104 TRP A CA 1
ATOM 791 C C . TRP A 1 104 ? 10.771 -2.858 11.319 1.00 90.25 104 TRP A C 1
ATOM 793 O O . TRP A 1 104 ? 11.580 -3.548 11.935 1.00 90.25 104 TRP A O 1
ATOM 803 N N . SER A 1 105 ? 10.931 -2.534 10.029 1.00 86.31 105 SER A N 1
ATOM 804 C CA . SER A 1 105 ? 12.005 -3.026 9.144 1.00 86.31 105 SER A CA 1
ATOM 805 C C . SER A 1 105 ? 13.387 -2.497 9.563 1.00 86.31 105 SER A C 1
ATOM 807 O O . SER A 1 105 ? 14.382 -3.214 9.529 1.00 86.31 105 SER A O 1
ATOM 809 N N . ALA A 1 106 ? 13.452 -1.265 10.080 1.00 83.94 106 ALA A N 1
ATOM 810 C CA . ALA A 1 106 ? 14.676 -0.651 10.604 1.00 83.94 106 ALA A CA 1
ATOM 811 C C . ALA A 1 106 ? 15.127 -1.188 11.982 1.00 83.94 106 ALA A C 1
ATOM 813 O O . ALA A 1 106 ? 16.113 -0.695 12.537 1.00 83.94 106 ALA A O 1
ATOM 814 N N . GLY A 1 107 ? 14.414 -2.158 12.571 1.00 71.56 107 GLY A N 1
ATOM 815 C CA . GLY A 1 107 ? 14.825 -2.805 13.821 1.00 71.56 107 GLY A CA 1
ATOM 816 C C . GLY A 1 107 ? 14.872 -1.873 15.039 1.00 71.56 107 GLY A C 1
ATOM 817 O O . GLY A 1 107 ? 15.714 -2.057 15.912 1.00 71.56 107 GLY A O 1
ATOM 818 N N . SER A 1 108 ? 13.994 -0.862 15.109 1.00 56.53 108 SER A N 1
ATOM 819 C CA . SER A 1 108 ? 13.904 0.071 16.250 1.00 56.53 108 SER A CA 1
ATOM 820 C C . SER A 1 108 ? 15.177 0.890 16.550 1.00 56.53 108 SER A C 1
ATOM 822 O O . SER A 1 108 ? 15.454 1.180 17.712 1.00 56.53 108 SER A O 1
ATOM 824 N N . ARG A 1 109 ? 15.934 1.343 15.538 1.00 45.81 109 ARG A N 1
ATOM 825 C CA . ARG A 1 109 ? 17.054 2.294 15.754 1.00 45.81 109 ARG A CA 1
ATOM 826 C C . ARG A 1 109 ? 16.666 3.779 15.854 1.00 45.81 109 ARG A C 1
ATOM 828 O O . ARG A 1 109 ? 17.553 4.611 15.978 1.00 45.81 109 ARG A O 1
ATOM 835 N N . GLU A 1 110 ? 15.377 4.119 15.904 1.00 51.34 110 GLU A N 1
ATOM 836 C CA . GLU A 1 110 ? 14.915 5.470 16.263 1.00 51.34 110 GLU A CA 1
ATOM 837 C C . GLU A 1 110 ? 13.714 5.412 17.213 1.00 51.34 110 GLU A C 1
ATOM 839 O O . GLU A 1 110 ? 12.548 5.410 16.817 1.00 51.34 110 GLU A O 1
ATOM 844 N N . THR A 1 111 ? 14.010 5.396 18.510 1.00 52.88 111 THR A N 1
ATOM 845 C CA . THR A 1 111 ? 13.030 5.483 19.603 1.00 52.88 111 THR A CA 1
ATOM 846 C C . THR A 1 111 ? 12.210 6.783 19.582 1.00 52.88 111 THR A C 1
ATOM 848 O O . THR A 1 111 ? 11.127 6.830 20.159 1.00 52.88 111 THR A O 1
ATOM 851 N N . GLY A 1 112 ? 12.671 7.825 18.877 1.00 54.09 112 GLY A N 1
ATOM 852 C CA . GLY A 1 112 ? 11.997 9.126 18.801 1.00 54.09 112 GLY A CA 1
ATOM 853 C C . GLY A 1 112 ? 10.844 9.216 17.793 1.00 54.09 112 GLY A C 1
ATOM 854 O O . GLY A 1 112 ? 9.866 9.916 18.057 1.00 54.09 112 GLY A O 1
ATOM 855 N N . LEU A 1 113 ? 10.916 8.518 16.653 1.00 55.72 113 LEU A N 1
ATOM 856 C CA . LEU A 1 113 ? 9.918 8.658 15.582 1.00 55.72 113 LEU A CA 1
ATOM 857 C C . LEU A 1 113 ? 8.655 7.830 15.865 1.00 55.72 113 LEU A C 1
ATOM 859 O O . LEU A 1 113 ? 7.540 8.319 15.694 1.00 55.72 113 LEU A O 1
ATOM 863 N N . ALA A 1 114 ? 8.821 6.616 16.402 1.00 53.50 114 ALA A N 1
ATOM 864 C CA . ALA A 1 114 ? 7.703 5.772 16.828 1.00 53.50 114 ALA A CA 1
ATOM 865 C C . ALA A 1 114 ? 6.858 6.428 17.939 1.00 53.50 114 ALA A C 1
ATOM 867 O O . ALA A 1 114 ? 5.636 6.296 17.943 1.00 53.50 114 ALA A O 1
ATOM 868 N N . ALA A 1 115 ? 7.499 7.169 18.851 1.00 50.81 115 ALA A N 1
ATOM 869 C CA . ALA A 1 115 ? 6.833 7.865 19.951 1.00 50.81 115 ALA A CA 1
ATOM 870 C C . ALA A 1 115 ? 5.994 9.069 19.482 1.00 50.81 115 ALA A C 1
ATOM 872 O O . ALA A 1 115 ? 4.915 9.306 20.020 1.00 50.81 115 ALA A O 1
ATOM 873 N N . LYS A 1 116 ? 6.445 9.798 18.451 1.00 53.59 116 LYS A N 1
ATOM 874 C CA . LYS A 1 116 ? 5.715 10.951 17.889 1.00 53.59 116 LYS A CA 1
ATOM 875 C C . LYS A 1 116 ? 4.481 10.570 17.071 1.00 53.59 116 LYS A C 1
ATOM 877 O O . LYS A 1 116 ? 3.624 11.411 16.859 1.00 53.59 116 LYS A O 1
ATOM 882 N N . MET A 1 117 ? 4.387 9.324 16.611 1.00 52.09 117 MET A N 1
ATOM 883 C CA . MET A 1 117 ? 3.242 8.824 15.842 1.00 52.09 117 MET A CA 1
ATOM 884 C C . MET A 1 117 ? 2.092 8.270 16.701 1.00 52.09 117 MET A C 1
ATOM 886 O O . MET A 1 117 ? 1.048 7.906 16.158 1.00 52.09 117 MET A O 1
ATOM 890 N N . ALA A 1 118 ? 2.303 8.122 18.012 1.00 47.66 118 ALA A N 1
ATOM 891 C CA . ALA A 1 118 ? 1.309 7.619 18.964 1.00 47.66 118 ALA A CA 1
ATOM 892 C C . ALA A 1 118 ? 0.567 8.739 19.724 1.00 47.66 118 ALA A C 1
ATOM 894 O O . ALA A 1 118 ? -0.304 8.431 20.538 1.00 47.66 118 ALA A O 1
ATOM 895 N N . GLN A 1 119 ? 0.926 10.001 19.467 1.00 35.16 119 GLN A N 1
ATOM 896 C CA . GLN A 1 119 ? 0.234 11.216 19.915 1.00 35.16 119 GLN A CA 1
ATOM 897 C C . GLN A 1 119 ? -0.611 11.773 18.770 1.00 35.16 119 GLN A C 1
ATOM 899 O O . GLN A 1 119 ? -1.677 12.344 19.078 1.00 35.16 119 GLN A O 1
#

Organism: NCBI:txid259542

InterPro domains:
  IPR001609 Myosin head, motor domain-like [PF00063] (2-110)
  IPR001609 Myosin head, motor domain-like [PR00193] (20-39)
  IPR001609 Myosin head, motor domain-like [PR00193] (78-103)
  IPR001609 Myosin head, motor domain-like [PS51456] (1-119)
  IPR027417 P-loop containing nucleoside triphosphate hydrolase [SSF52540] (2-111)
  IPR036961 Kinesin motor domain superfamily [G3DSA:3.40.850.10] (1-118)
  IPR052409 Myosin-III family with kinase activity [PTHR46256] (1-117)

Sequence (119 aa):
MDEDTILATLVSRYENGRIYTYIGDVLVALNPFNKLPIYGKSTSARYHNSAEFHTDLPPHVYGTCENALRARGVTGSSQCLVVGGESGSGKTEAAKHLMQHILWSAGSRETGLAAKMAQ

Foldseek 3Di:
DDPVVVVVVCVVCVVVVNQWDDDDLDIGGADNVDDDPCADDVNLVVLAPPVDQPDPDDGDLSVNLNVQVVCCVVVVDHGDDDQDDDPPRCSVVSVLRSVVSVCSNVVNPDPPPVVVSVD

Secondary structure (DSSP, 8-state):
--HHHHHHHHHHHHHTT--EEEETTEEEE---SS--TT-SHHHHHHHTT-SSSSSSS---HHHHHHHHHHHHHHH----------STTSSHHHHHHHHHHHHHHHTTT--HHHHHHT--

Radius of gyration: 15.09 Å; chains: 1; bounding box: 39×28×41 Å